Protein AF-A0A6L2PEL8-F1 (afdb_monomer_lite)

Radius of gyration: 37.93 Å; chains: 1; bounding box: 62×58×123 Å

Foldseek 3Di:
DDDDDDPPPPPPPPPPPVPVVVCLCQDPPHPNDDVVCNVPDPDRDDPDNPDDDQPDPVSVVCVVPPDDDPPDDPDDPDDDDDCPVDDPDDPDDPVRDPDDDPDPDPDDDDLLVVLVVDDDPSVVVNVCVVVVPDDD

Sequence (136 aa):
MATESEEEVEVLDVVSPKFEDEVEVLDFMSPKFNPLKALYSKNVRLPIPNAPVLDNIHKYRSALNRPAKKQSAQVAKDSEPGPSSEQPKRRFLPHQQPIRNPQPARVMRNVLTRMKDITGPLSVLYSCMERRVRIK

Organism: Coptotermes formosanus (NCBI:txid36987)

Structure (mmCIF, N/CA/C/O backbone):
data_AF-A0A6L2PEL8-F1
#
_entry.id   AF-A0A6L2PEL8-F1
#
loop_
_atom_site.group_PDB
_atom_site.id
_atom_site.type_symbol
_atom_site.label_atom_id
_atom_site.label_alt_id
_atom_site.label_comp_id
_atom_site.label_asym_id
_atom_site.label_entity_id
_atom_site.label_seq_id
_atom_site.pdbx_PDB_ins_code
_atom_site.Cartn_x
_atom_site.Cartn_y
_atom_site.Cartn_z
_atom_site.occupancy
_atom_site.B_iso_or_equiv
_atom_site.auth_seq_id
_atom_site.auth_comp_id
_atom_site.auth_asym_id
_atom_site.auth_atom_id
_atom_site.pdbx_PDB_model_num
ATOM 1 N N . MET A 1 1 ? 20.051 -36.213 -82.569 1.00 39.44 1 MET A N 1
ATOM 2 C CA . MET A 1 1 ? 20.981 -35.130 -82.192 1.00 39.44 1 MET A CA 1
ATOM 3 C C . MET A 1 1 ? 20.123 -33.917 -81.886 1.00 39.44 1 MET A C 1
ATOM 5 O O . MET A 1 1 ? 19.348 -33.569 -82.765 1.00 39.44 1 MET A O 1
ATOM 9 N N . ALA A 1 2 ? 20.284 -33.350 -80.684 1.00 38.81 2 ALA A N 1
ATOM 10 C CA . ALA A 1 2 ? 19.732 -32.077 -80.194 1.00 38.81 2 ALA A CA 1
ATOM 11 C C . ALA A 1 2 ? 18.204 -32.003 -79.982 1.00 38.81 2 ALA A C 1
ATOM 13 O O . ALA A 1 2 ? 17.446 -32.409 -80.851 1.00 38.81 2 ALA A O 1
ATOM 14 N N . THR A 1 3 ? 17.658 -31.484 -78.883 1.00 44.72 3 THR A N 1
ATOM 15 C CA . THR A 1 3 ? 18.170 -31.038 -77.570 1.00 44.72 3 THR A CA 1
ATOM 16 C C . THR A 1 3 ? 16.934 -30.917 -76.675 1.00 44.72 3 THR A C 1
ATOM 18 O O . THR A 1 3 ? 15.907 -30.419 -77.136 1.00 44.72 3 THR A O 1
ATOM 21 N N . GLU A 1 4 ? 17.041 -31.372 -75.429 1.00 49.91 4 GLU A N 1
ATOM 22 C CA . GLU A 1 4 ? 16.110 -31.067 -74.341 1.00 49.91 4 GLU A CA 1
ATOM 23 C C . GLU A 1 4 ? 16.008 -29.546 -74.148 1.00 49.91 4 GLU A C 1
ATOM 25 O O . GLU A 1 4 ? 17.017 -28.841 -74.178 1.00 49.91 4 GLU A O 1
ATOM 30 N N . SER A 1 5 ? 14.791 -29.042 -73.961 1.00 52.25 5 SER A N 1
ATOM 31 C CA . SER A 1 5 ? 14.537 -27.700 -73.438 1.00 52.25 5 SER A CA 1
ATOM 32 C C . SER A 1 5 ? 13.643 -27.850 -72.214 1.00 52.25 5 SER A C 1
ATOM 34 O O . SER A 1 5 ? 12.416 -27.797 -72.306 1.00 52.25 5 SER A O 1
ATOM 36 N N . GLU A 1 6 ? 14.286 -28.129 -71.084 1.00 52.19 6 GLU A N 1
ATOM 37 C CA . GLU A 1 6 ? 13.723 -27.945 -69.753 1.00 52.19 6 GLU A CA 1
ATOM 38 C C . GLU A 1 6 ? 13.624 -26.433 -69.515 1.00 52.19 6 GLU A C 1
ATOM 40 O O . GLU A 1 6 ? 14.630 -25.742 -69.368 1.00 52.19 6 GLU A O 1
ATOM 45 N N . GLU A 1 7 ? 12.408 -25.891 -69.543 1.00 51.88 7 GLU A N 1
ATOM 46 C CA . GLU A 1 7 ? 12.138 -24.561 -68.999 1.00 51.88 7 GLU A CA 1
ATOM 47 C C . GLU A 1 7 ? 12.034 -24.693 -67.475 1.00 51.88 7 GLU A C 1
ATOM 49 O O . GLU A 1 7 ? 10.954 -24.856 -66.905 1.00 51.88 7 GLU A O 1
ATOM 54 N N . GLU A 1 8 ? 13.188 -24.654 -66.807 1.00 46.31 8 GLU A N 1
ATOM 55 C CA . GLU A 1 8 ? 13.258 -24.307 -65.392 1.00 46.31 8 GLU A CA 1
ATOM 56 C C . GLU A 1 8 ? 12.795 -22.855 -65.235 1.00 46.31 8 GLU A C 1
ATOM 58 O O . GLU A 1 8 ? 13.525 -21.897 -65.490 1.00 46.31 8 GLU A O 1
ATOM 63 N N . VAL A 1 9 ? 11.545 -22.678 -64.816 1.00 45.56 9 VAL A N 1
ATOM 64 C CA . VAL A 1 9 ? 11.100 -21.412 -64.240 1.00 45.56 9 VAL A CA 1
ATOM 65 C C . VAL A 1 9 ? 11.707 -21.350 -62.843 1.00 45.56 9 VAL A C 1
ATOM 67 O O . VAL A 1 9 ? 11.119 -21.837 -61.876 1.00 45.56 9 VAL A O 1
ATOM 70 N N . GLU A 1 10 ? 12.909 -20.779 -62.744 1.00 44.56 10 GLU A N 1
ATOM 71 C CA . GLU A 1 10 ? 13.454 -20.297 -61.479 1.00 44.56 10 GLU A CA 1
ATOM 72 C C . GLU A 1 10 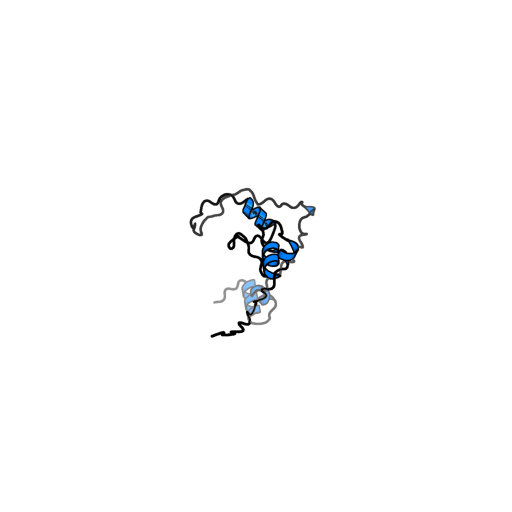? 12.430 -19.338 -60.868 1.00 44.56 10 GLU A C 1
ATOM 74 O O . GLU A 1 10 ? 12.280 -18.178 -61.267 1.00 44.56 10 GLU A O 1
ATOM 79 N N . VAL A 1 11 ? 11.701 -19.837 -59.873 1.00 43.78 11 VAL A N 1
ATOM 80 C CA . VAL A 1 11 ? 11.036 -18.997 -58.889 1.00 43.78 11 VAL A CA 1
ATOM 81 C C . VAL A 1 11 ? 12.166 -18.346 -58.105 1.00 43.78 11 VAL A C 1
ATOM 83 O O . VAL A 1 11 ? 12.634 -18.863 -57.096 1.00 43.78 11 VAL A O 1
ATOM 86 N N . LEU A 1 12 ? 12.657 -17.224 -58.628 1.00 39.16 12 LEU A N 1
ATOM 87 C CA . LEU A 1 12 ? 13.421 -16.271 -57.849 1.00 39.16 12 LEU A CA 1
ATOM 88 C C . LEU A 1 12 ? 12.504 -15.844 -56.708 1.00 39.16 12 LEU A C 1
ATOM 90 O O . LEU A 1 12 ? 11.618 -15.003 -56.878 1.00 39.16 12 LEU A O 1
ATOM 94 N N . ASP A 1 13 ? 12.708 -16.467 -55.551 1.00 45.31 13 ASP A N 1
ATOM 95 C CA . ASP A 1 13 ? 12.254 -15.958 -54.275 1.00 45.31 13 ASP A CA 1
ATOM 96 C C . ASP A 1 13 ? 12.822 -14.546 -54.143 1.00 45.31 13 ASP A C 1
ATOM 98 O O . ASP A 1 13 ? 13.963 -14.323 -53.735 1.00 45.31 13 ASP A O 1
ATOM 102 N N . VAL A 1 14 ? 12.007 -13.566 -54.531 1.00 48.19 14 VAL A N 1
ATOM 103 C CA . VAL A 1 14 ? 12.184 -12.164 -54.185 1.00 48.19 14 VAL A CA 1
ATOM 104 C C . VAL A 1 14 ? 11.997 -12.090 -52.673 1.00 48.19 14 VAL A C 1
ATOM 106 O O . VAL A 1 14 ? 10.933 -11.736 -52.159 1.00 48.19 14 VAL A O 1
ATOM 109 N N . VAL A 1 15 ? 13.049 -12.465 -51.944 1.00 50.78 15 VAL A N 1
ATOM 110 C CA . VAL A 1 15 ? 13.237 -12.112 -50.545 1.00 50.78 15 VAL A CA 1
ATOM 111 C C . VAL A 1 15 ? 13.201 -10.598 -50.533 1.00 50.78 15 VAL A C 1
ATOM 113 O O . VAL A 1 15 ? 14.119 -9.917 -50.984 1.00 50.78 15 VAL A O 1
ATOM 116 N N . SER A 1 16 ? 12.056 -10.069 -50.115 1.00 45.62 16 SER A N 1
ATOM 117 C CA . SER A 1 16 ? 11.844 -8.641 -49.976 1.00 45.62 16 SER A CA 1
ATOM 118 C C . SER A 1 16 ? 13.025 -8.052 -49.194 1.00 45.62 16 SER A C 1
ATOM 120 O O . SER A 1 16 ? 13.176 -8.388 -48.018 1.00 45.62 16 SER A O 1
ATOM 122 N N . PRO A 1 17 ? 13.820 -7.132 -49.774 1.00 52.91 17 PRO A N 1
ATOM 123 C CA . PRO A 1 17 ? 15.009 -6.574 -49.118 1.00 52.91 17 PRO A CA 1
ATOM 124 C C . PRO A 1 17 ? 14.664 -5.716 -47.888 1.00 52.91 17 PRO A C 1
ATOM 126 O O . PRO A 1 17 ? 15.534 -5.218 -47.190 1.00 52.91 17 PRO A O 1
ATOM 129 N N . LYS A 1 18 ? 13.372 -5.561 -47.578 1.00 54.09 18 LYS A N 1
ATOM 130 C CA . LYS A 1 18 ? 12.878 -4.771 -46.452 1.00 54.09 18 LYS A CA 1
ATOM 131 C C . LYS A 1 18 ? 13.174 -5.391 -45.090 1.00 54.09 18 LYS A C 1
ATOM 133 O O . LYS A 1 18 ? 13.059 -4.678 -44.107 1.00 54.09 18 LYS A O 1
ATOM 138 N N . PHE A 1 19 ? 13.488 -6.684 -44.993 1.00 59.03 19 PHE A N 1
ATOM 139 C CA . PHE A 1 19 ? 13.647 -7.316 -43.680 1.00 59.03 19 PHE A CA 1
ATOM 140 C C . PHE A 1 19 ? 15.043 -7.098 -43.084 1.00 59.03 19 PHE A C 1
ATOM 142 O O . PHE A 1 19 ? 15.157 -6.842 -41.890 1.00 59.03 19 PHE A O 1
ATOM 149 N N . GLU A 1 20 ? 16.097 -7.146 -43.898 1.00 63.16 20 GLU A N 1
ATOM 150 C CA . GLU A 1 20 ? 17.481 -7.044 -43.410 1.00 63.16 20 GLU A CA 1
ATOM 151 C C . GLU A 1 20 ? 17.807 -5.635 -42.905 1.00 63.16 20 GLU A C 1
ATOM 153 O O . GLU A 1 20 ? 18.323 -5.477 -41.797 1.00 63.16 20 GLU A O 1
ATOM 158 N N . ASP A 1 21 ? 17.370 -4.611 -43.641 1.00 72.25 21 ASP A N 1
ATOM 159 C CA . ASP A 1 21 ? 17.475 -3.215 -43.211 1.00 72.25 21 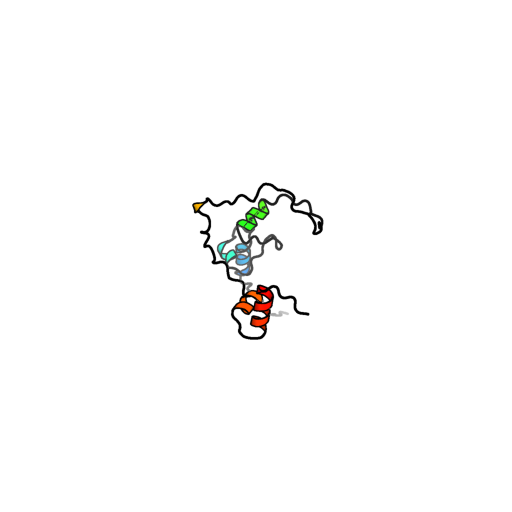ASP A CA 1
ATOM 160 C C . ASP A 1 21 ? 16.728 -2.965 -41.891 1.00 72.25 21 ASP A C 1
ATOM 162 O O . ASP A 1 21 ? 17.145 -2.157 -41.061 1.00 72.25 21 ASP A O 1
ATOM 166 N N . GLU A 1 22 ? 15.612 -3.661 -41.655 1.00 79.19 22 GLU A N 1
ATOM 167 C CA . GLU A 1 22 ? 14.870 -3.530 -40.402 1.00 79.19 22 GLU A CA 1
ATOM 168 C C . GLU A 1 22 ? 15.584 -4.168 -39.221 1.00 79.19 22 GLU A C 1
ATOM 170 O O . GLU A 1 22 ? 15.525 -3.610 -38.124 1.00 79.19 22 GLU A O 1
ATOM 175 N N . VAL A 1 23 ? 16.281 -5.283 -39.435 1.00 81.50 23 VAL A N 1
ATOM 176 C CA . VAL A 1 23 ? 17.090 -5.926 -38.396 1.00 81.50 23 VAL A CA 1
ATOM 177 C C . VAL A 1 23 ? 18.277 -5.036 -38.023 1.00 81.50 23 VAL A C 1
ATOM 179 O O . VAL A 1 23 ? 18.508 -4.819 -36.835 1.00 81.50 23 VAL A O 1
ATOM 182 N N . GLU A 1 24 ? 18.965 -4.441 -39.003 1.00 84.44 24 GLU A N 1
ATOM 183 C CA . GLU A 1 24 ? 20.077 -3.512 -38.744 1.00 84.44 24 GLU A CA 1
ATOM 184 C C . GLU A 1 24 ? 19.636 -2.239 -38.011 1.00 84.44 24 GLU A C 1
ATOM 186 O O . GLU A 1 24 ? 20.387 -1.703 -37.197 1.00 84.44 24 GLU A O 1
ATOM 191 N N . VAL A 1 25 ? 18.433 -1.733 -38.292 1.00 89.19 25 VAL A N 1
ATOM 192 C CA . VAL A 1 25 ? 17.898 -0.524 -37.645 1.00 89.19 25 VAL A CA 1
ATOM 193 C C . VAL A 1 25 ? 17.430 -0.800 -36.210 1.00 89.19 25 VAL A C 1
ATOM 195 O O . VAL A 1 25 ? 17.384 0.122 -35.390 1.00 89.19 25 VAL A O 1
ATOM 198 N N . LEU A 1 26 ? 17.082 -2.052 -35.895 1.00 88.75 26 LEU A N 1
ATOM 199 C CA . LEU A 1 26 ? 16.591 -2.468 -34.579 1.00 88.75 26 LEU A CA 1
ATOM 200 C C . LEU A 1 26 ? 17.666 -3.022 -33.648 1.00 88.75 26 LEU A C 1
ATOM 202 O O . LEU A 1 26 ? 17.431 -3.118 -32.442 1.00 88.75 26 LEU A O 1
ATOM 206 N N . ASP A 1 27 ? 18.815 -3.398 -34.197 1.00 89.81 27 ASP A N 1
ATOM 207 C CA . ASP A 1 27 ? 19.931 -3.914 -33.424 1.00 89.81 27 ASP A CA 1
ATOM 208 C C . ASP A 1 27 ? 20.673 -2.788 -32.694 1.00 89.81 27 ASP A C 1
ATOM 210 O O . ASP A 1 27 ? 21.145 -1.827 -33.298 1.00 89.81 27 ASP A O 1
ATOM 214 N N . PHE A 1 28 ? 20.819 -2.926 -31.377 1.00 88.31 28 PHE A N 1
ATOM 215 C CA . PHE A 1 28 ? 21.460 -1.928 -30.521 1.00 88.31 28 PHE A CA 1
ATOM 216 C C . PHE A 1 28 ? 22.952 -1.745 -30.810 1.00 88.31 28 PHE A C 1
ATOM 218 O O . PHE A 1 28 ? 23.505 -0.706 -30.454 1.00 88.31 28 PHE A O 1
ATOM 225 N N . MET A 1 29 ? 23.611 -2.757 -31.385 1.00 87.19 29 MET A N 1
ATOM 226 C CA . M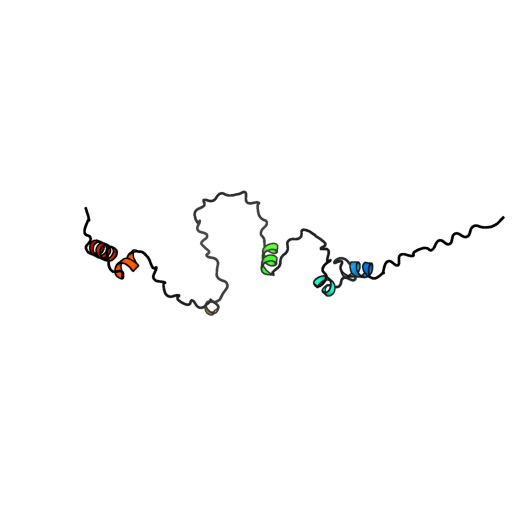ET A 1 29 ? 25.053 -2.740 -31.668 1.00 87.19 29 MET A CA 1
ATOM 227 C C . MET A 1 29 ? 25.377 -2.297 -33.103 1.00 87.19 29 MET A C 1
ATOM 229 O O . MET A 1 29 ? 26.548 -2.155 -33.453 1.00 87.19 29 MET A O 1
ATOM 233 N N . SER A 1 30 ? 24.354 -2.055 -33.925 1.00 89.50 30 SER A N 1
ATOM 234 C CA . SER A 1 30 ? 24.497 -1.625 -35.313 1.00 89.50 30 SER A CA 1
ATOM 235 C C . SER A 1 30 ? 24.773 -0.118 -35.423 1.00 89.50 30 SER A C 1
ATOM 237 O O . SER A 1 30 ? 24.195 0.682 -34.680 1.00 89.50 30 SER A O 1
ATOM 239 N N . PRO A 1 31 ? 25.593 0.323 -36.398 1.00 89.81 31 PRO A N 1
ATOM 240 C CA . PRO A 1 31 ? 25.833 1.745 -36.651 1.00 89.81 31 PRO A CA 1
ATOM 241 C C . PRO A 1 31 ? 24.594 2.488 -37.179 1.00 89.81 31 PRO A C 1
ATOM 243 O O . PRO A 1 31 ? 24.552 3.715 -37.118 1.00 89.81 31 PRO A O 1
ATOM 246 N N . LYS A 1 32 ? 23.585 1.769 -37.694 1.00 91.75 32 LYS A N 1
ATOM 247 C CA . LYS A 1 32 ? 22.334 2.339 -38.229 1.00 91.75 32 LYS A CA 1
ATOM 248 C C . LYS A 1 32 ? 21.163 2.265 -37.238 1.00 91.75 32 LYS A C 1
ATOM 250 O O . LYS A 1 32 ? 20.009 2.423 -37.639 1.00 91.75 32 LYS A O 1
ATOM 255 N N . PHE A 1 33 ? 21.439 2.023 -35.957 1.00 92.44 33 PHE A N 1
ATOM 256 C CA . PHE A 1 33 ? 20.408 1.873 -34.934 1.00 92.44 33 PHE A CA 1
ATOM 257 C C . PHE A 1 33 ? 19.509 3.114 -34.823 1.00 92.44 33 PHE A C 1
ATOM 259 O O . PHE A 1 33 ? 19.984 4.229 -34.588 1.00 92.44 33 PHE A O 1
ATOM 266 N N . ASN A 1 34 ? 18.190 2.920 -34.935 1.00 91.00 34 ASN A N 1
ATOM 267 C CA . ASN A 1 34 ? 17.209 3.984 -34.736 1.00 91.00 34 ASN A CA 1
ATOM 268 C C . ASN A 1 34 ? 16.451 3.782 -33.412 1.00 91.00 34 ASN A C 1
ATOM 270 O O . ASN A 1 34 ? 15.548 2.938 -33.341 1.00 91.00 34 ASN A O 1
ATOM 274 N N . PRO A 1 35 ? 16.727 4.602 -32.378 1.00 91.69 35 PRO A N 1
ATOM 275 C CA . PRO A 1 35 ? 16.125 4.429 -31.059 1.00 91.69 35 PRO A CA 1
ATOM 276 C C . PRO A 1 35 ? 14.609 4.653 -31.067 1.00 91.69 35 PRO A C 1
ATOM 278 O O . PRO A 1 35 ? 13.888 4.024 -30.294 1.00 91.69 35 PRO A O 1
ATOM 281 N N . LEU A 1 36 ? 14.106 5.525 -31.946 1.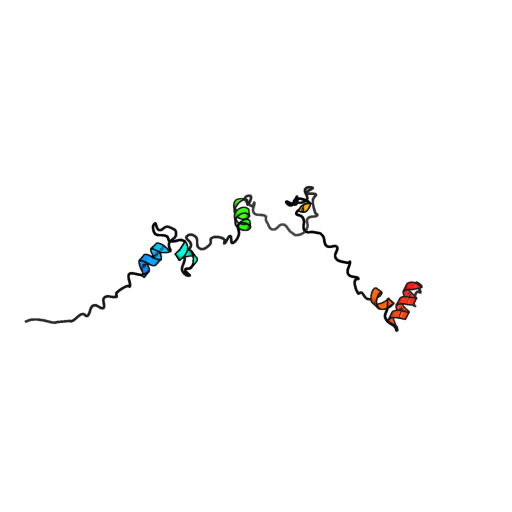00 90.88 36 LEU A N 1
ATOM 282 C CA . LEU A 1 36 ? 12.680 5.822 -32.038 1.00 90.88 36 LEU A CA 1
ATOM 283 C C . LEU A 1 36 ? 11.923 4.641 -32.652 1.00 90.88 36 LEU A C 1
ATOM 285 O O . LEU A 1 36 ? 10.880 4.253 -32.132 1.00 90.88 36 LEU A O 1
ATOM 289 N N . LYS A 1 37 ? 12.465 4.025 -33.713 1.00 90.25 37 LYS A N 1
ATOM 290 C CA . LYS A 1 37 ? 11.865 2.820 -34.311 1.00 90.25 37 LYS A CA 1
ATOM 291 C C . LYS A 1 37 ? 11.924 1.639 -33.339 1.00 90.25 37 LYS A C 1
ATOM 293 O O . LYS A 1 37 ? 10.926 0.936 -33.193 1.00 90.25 37 LYS A O 1
ATOM 298 N N . ALA A 1 38 ? 13.037 1.476 -32.621 1.00 91.25 38 ALA A N 1
ATOM 299 C CA . ALA A 1 38 ? 13.178 0.462 -31.579 1.00 91.25 38 ALA A CA 1
ATOM 300 C C . ALA A 1 38 ? 12.094 0.594 -30.500 1.00 91.25 38 ALA A C 1
ATOM 302 O O . ALA A 1 38 ? 11.404 -0.383 -30.219 1.00 91.25 38 ALA A O 1
ATOM 303 N N . LEU A 1 39 ? 11.866 1.804 -29.977 1.00 89.62 39 LEU A N 1
ATOM 304 C CA . LEU A 1 39 ? 10.903 2.057 -28.900 1.00 89.62 39 LEU A CA 1
ATOM 305 C C . LEU A 1 39 ? 9.463 1.628 -29.233 1.00 89.62 39 LEU A C 1
ATOM 307 O O . LEU A 1 39 ? 8.744 1.174 -28.345 1.00 89.62 39 LEU A O 1
ATOM 311 N N . TYR A 1 40 ? 9.038 1.776 -30.490 1.00 91.69 40 TYR A N 1
ATOM 312 C CA . TYR A 1 40 ? 7.667 1.464 -30.916 1.00 91.69 40 TYR A CA 1
ATOM 313 C C . TYR A 1 40 ? 7.512 0.091 -31.582 1.00 91.69 40 TYR A C 1
ATOM 315 O O . TYR A 1 40 ? 6.390 -0.351 -31.834 1.00 91.69 40 TYR A O 1
ATOM 323 N N . SER A 1 41 ? 8.613 -0.596 -31.880 1.00 89.88 41 SER A N 1
ATOM 324 C CA . SER A 1 41 ? 8.563 -1.927 -32.482 1.00 89.88 41 SER A CA 1
ATOM 325 C C . SER A 1 41 ? 8.302 -3.016 -31.435 1.00 89.88 41 SER A C 1
ATOM 327 O O . SER A 1 41 ? 8.695 -2.907 -30.276 1.00 89.88 41 SER A O 1
ATOM 329 N N . LYS A 1 42 ? 7.666 -4.114 -31.853 1.00 87.56 42 LYS A N 1
ATOM 330 C CA . LYS A 1 42 ? 7.390 -5.264 -30.973 1.00 87.56 42 LYS A CA 1
ATOM 331 C C . LYS A 1 42 ? 8.539 -6.277 -30.909 1.00 87.56 42 LYS A C 1
ATOM 333 O O . LYS A 1 42 ? 8.558 -7.107 -30.009 1.00 87.56 42 LYS A O 1
ATOM 338 N N . ASN A 1 43 ? 9.483 -6.211 -31.849 1.00 83.19 43 ASN A N 1
ATOM 339 C CA . ASN A 1 43 ? 10.454 -7.277 -32.119 1.00 83.19 43 ASN A CA 1
ATOM 340 C C . ASN A 1 43 ? 11.892 -6.921 -31.699 1.00 83.19 43 ASN A C 1
ATOM 342 O O . ASN A 1 43 ? 12.850 -7.449 -32.261 1.00 83.19 43 ASN A O 1
ATOM 346 N N . VAL A 1 44 ? 12.062 -6.028 -30.721 1.00 86.81 44 VAL A N 1
ATOM 347 C CA . VAL A 1 44 ? 13.390 -5.621 -30.242 1.00 86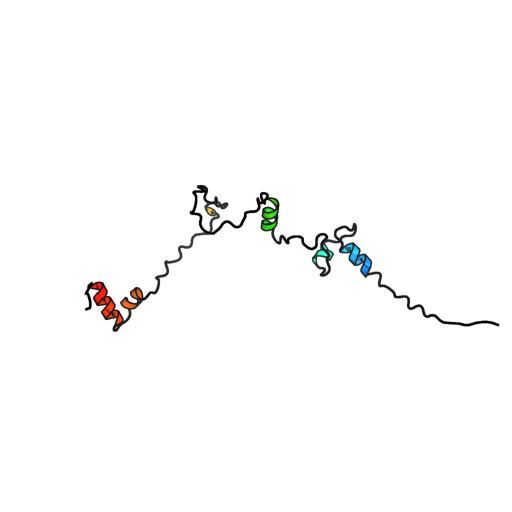.81 44 VAL A CA 1
ATOM 348 C C . VAL A 1 44 ? 14.059 -6.759 -29.474 1.00 86.81 44 VAL A C 1
ATOM 350 O O . VAL A 1 44 ? 13.513 -7.268 -28.495 1.00 86.81 44 VAL A O 1
ATOM 353 N N . ARG A 1 45 ? 15.277 -7.126 -29.881 1.00 85.94 45 ARG A N 1
ATOM 354 C CA . ARG A 1 45 ? 16.109 -8.097 -29.163 1.00 85.94 45 ARG A CA 1
ATOM 355 C C . ARG A 1 45 ? 17.094 -7.362 -28.266 1.00 85.94 45 ARG A C 1
ATOM 357 O O . ARG A 1 45 ? 17.964 -6.652 -28.754 1.00 85.94 45 ARG A O 1
ATOM 364 N N . LEU A 1 46 ? 16.958 -7.527 -26.952 1.00 85.62 46 LEU A N 1
ATOM 365 C CA . LEU A 1 46 ? 17.913 -6.964 -25.997 1.00 85.62 46 LEU A CA 1
ATOM 366 C C . LEU A 1 46 ? 19.256 -7.712 -26.089 1.00 85.62 46 LEU A C 1
ATOM 368 O O . LEU A 1 46 ? 19.238 -8.943 -26.162 1.00 85.62 46 LEU A O 1
ATOM 372 N N . PRO A 1 47 ? 20.409 -7.022 -25.992 1.00 87.50 47 PRO A N 1
ATOM 373 C CA . PRO A 1 47 ? 21.721 -7.676 -25.998 1.00 87.50 47 PRO A CA 1
ATOM 374 C C . PRO A 1 47 ? 21.894 -8.680 -24.851 1.00 87.50 47 PRO A C 1
ATOM 376 O O . PRO A 1 47 ? 22.598 -9.676 -24.980 1.00 87.50 47 PRO A O 1
ATOM 379 N N . ILE A 1 48 ? 21.227 -8.427 -23.719 1.00 88.19 48 ILE A N 1
ATOM 380 C CA . ILE A 1 48 ? 21.189 -9.320 -22.561 1.00 88.19 48 ILE A CA 1
ATOM 381 C C . ILE A 1 48 ? 19.717 -9.676 -22.307 1.00 88.19 48 ILE A C 1
ATOM 383 O O . ILE A 1 48 ? 18.984 -8.846 -21.762 1.00 88.19 48 ILE A O 1
ATOM 387 N N . PRO A 1 49 ? 19.260 -10.889 -22.671 1.00 86.50 49 PRO A N 1
ATOM 388 C CA . PRO A 1 49 ? 17.842 -11.249 -22.603 1.00 86.50 49 PRO A CA 1
ATOM 389 C C . PRO A 1 49 ? 17.307 -11.297 -21.165 1.00 86.50 49 PRO A C 1
ATOM 391 O O . PRO A 1 49 ? 16.143 -11.000 -20.927 1.00 86.50 49 PRO A O 1
ATOM 394 N N . ASN A 1 50 ? 18.171 -11.611 -20.196 1.00 87.19 50 ASN A N 1
ATOM 395 C CA . ASN A 1 50 ? 17.817 -11.740 -18.780 1.00 87.19 50 ASN A CA 1
ATOM 396 C C . ASN A 1 50 ? 18.198 -10.502 -17.950 1.00 87.19 50 ASN A C 1
ATOM 398 O O . ASN A 1 50 ? 18.403 -10.602 -16.738 1.00 87.19 50 ASN A O 1
ATOM 402 N N . ALA A 1 51 ? 18.357 -9.340 -18.588 1.00 86.56 51 ALA A N 1
ATOM 403 C CA . ALA A 1 51 ? 18.664 -8.113 -17.867 1.00 86.56 51 ALA A CA 1
ATOM 404 C C . ALA A 1 51 ? 17.489 -7.713 -16.950 1.00 86.56 51 ALA A C 1
ATOM 406 O O . ALA A 1 51 ? 16.330 -7.762 -17.371 1.00 86.56 51 ALA A O 1
ATOM 407 N N . PRO A 1 52 ? 17.752 -7.299 -15.696 1.00 88.19 52 PRO A N 1
ATOM 408 C CA . PRO A 1 52 ? 16.696 -6.858 -14.797 1.00 88.19 52 PRO A CA 1
ATOM 409 C C . PRO A 1 52 ? 16.063 -5.567 -15.317 1.00 88.19 52 PRO A C 1
ATOM 411 O O . PRO A 1 52 ? 16.758 -4.589 -15.596 1.00 88.19 52 PRO A O 1
ATOM 414 N N . VAL A 1 53 ? 14.733 -5.543 -15.392 1.00 88.00 53 VAL A N 1
ATOM 415 C CA . VAL A 1 53 ? 14.003 -4.354 -15.835 1.00 88.00 53 VAL A CA 1
ATOM 416 C C . VAL A 1 53 ? 13.949 -3.328 -14.700 1.00 88.00 53 VAL A C 1
ATOM 418 O O . VAL A 1 53 ? 13.444 -3.588 -13.603 1.00 88.00 53 VAL A O 1
ATOM 421 N N . LEU A 1 54 ? 14.502 -2.145 -14.958 1.00 91.38 54 LEU A N 1
ATOM 422 C CA . LEU A 1 54 ? 14.567 -1.034 -14.011 1.00 91.38 54 LEU A CA 1
ATOM 423 C C . LEU A 1 54 ? 13.635 0.089 -14.481 1.00 91.38 54 LEU A C 1
ATOM 425 O O . LEU A 1 54 ? 14.090 1.122 -14.956 1.00 91.38 54 LEU A O 1
ATOM 429 N N . ASP A 1 55 ? 12.325 -0.113 -14.319 1.00 88.88 55 ASP A N 1
ATOM 430 C CA . ASP A 1 55 ? 11.271 0.762 -14.883 1.00 88.88 55 ASP A CA 1
ATOM 431 C C . ASP A 1 55 ? 11.304 2.224 -14.412 1.00 88.88 55 ASP A C 1
ATOM 433 O O . ASP A 1 55 ? 10.587 3.072 -14.935 1.00 88.88 55 ASP A O 1
ATOM 437 N N . ASN A 1 56 ? 12.056 2.536 -13.356 1.00 91.31 56 ASN A N 1
ATOM 438 C CA . ASN A 1 56 ? 12.072 3.870 -12.781 1.00 91.31 56 ASN A CA 1
ATOM 439 C C . ASN A 1 56 ? 13.455 4.269 -12.252 1.00 91.31 56 ASN A C 1
ATOM 441 O O . ASN A 1 56 ? 14.286 3.446 -11.860 1.00 91.31 56 ASN A O 1
ATOM 445 N N . ILE A 1 57 ? 13.671 5.587 -12.190 1.00 90.62 57 ILE A N 1
ATOM 446 C CA . ILE A 1 57 ? 14.942 6.200 -11.768 1.00 90.62 57 ILE A CA 1
ATOM 447 C C . ILE A 1 57 ? 15.330 5.750 -10.352 1.00 90.62 57 ILE A C 1
ATOM 449 O O . ILE A 1 57 ? 16.508 5.587 -10.039 1.00 90.62 57 ILE A O 1
ATOM 453 N N . HIS A 1 58 ? 14.336 5.513 -9.495 1.00 89.94 58 HIS A N 1
ATOM 454 C CA . HIS A 1 58 ? 14.549 5.018 -8.140 1.00 89.94 58 HIS A CA 1
ATOM 455 C C . HIS A 1 58 ? 15.124 3.593 -8.134 1.00 89.94 58 HIS A C 1
ATOM 457 O O . HIS A 1 58 ? 16.163 3.392 -7.511 1.00 89.94 58 HIS A O 1
ATOM 463 N N . LYS A 1 59 ? 14.528 2.632 -8.865 1.00 90.06 59 LYS A N 1
ATOM 464 C CA . LYS A 1 59 ? 15.069 1.264 -9.009 1.00 90.06 59 LYS A CA 1
ATOM 465 C C . LYS A 1 59 ? 16.485 1.294 -9.582 1.00 90.06 59 LYS A C 1
ATOM 467 O O . LYS A 1 59 ? 17.357 0.614 -9.049 1.00 90.06 59 LYS A O 1
ATOM 472 N N . TYR A 1 60 ? 16.725 2.123 -10.602 1.00 90.94 60 TYR A N 1
ATOM 473 C CA . TYR A 1 60 ? 18.051 2.288 -11.201 1.00 90.94 60 TYR A CA 1
ATOM 474 C C . TYR A 1 60 ? 19.099 2.764 -10.187 1.00 90.94 60 TYR A C 1
ATOM 476 O O . TYR A 1 60 ? 20.119 2.108 -9.979 1.00 90.94 60 TYR A O 1
ATOM 484 N N . ARG A 1 61 ? 18.816 3.861 -9.472 1.00 90.44 61 ARG A N 1
ATOM 485 C CA . ARG A 1 61 ? 19.720 4.391 -8.439 1.00 90.44 61 ARG A CA 1
ATOM 486 C C . ARG A 1 61 ? 19.934 3.409 -7.290 1.00 90.44 61 ARG A C 1
ATOM 488 O O . ARG A 1 61 ? 21.036 3.332 -6.759 1.00 90.44 61 ARG A O 1
ATOM 495 N N . SER A 1 62 ? 18.907 2.662 -6.895 1.00 86.62 62 SER A N 1
ATOM 496 C CA . SER A 1 62 ? 19.029 1.637 -5.856 1.00 86.62 62 SER A CA 1
ATOM 497 C C . SER A 1 62 ? 19.876 0.444 -6.298 1.00 86.62 62 SER A C 1
ATOM 499 O O . SER A 1 62 ? 20.590 -0.110 -5.469 1.00 86.62 62 SER A O 1
ATOM 501 N N . ALA A 1 63 ? 19.815 0.049 -7.573 1.00 88.38 63 ALA A N 1
ATOM 502 C CA . ALA A 1 63 ? 20.646 -1.020 -8.118 1.00 88.38 63 ALA A CA 1
ATOM 503 C C . ALA A 1 63 ? 22.127 -0.614 -8.190 1.00 88.38 63 ALA A C 1
ATOM 505 O O . ALA A 1 63 ? 22.978 -1.397 -7.777 1.00 88.38 63 ALA A O 1
ATOM 506 N N . LEU A 1 64 ? 22.423 0.617 -8.628 1.00 88.00 64 LEU A N 1
ATOM 507 C CA . LEU A 1 64 ? 23.788 1.163 -8.665 1.00 88.00 64 LEU A CA 1
ATOM 508 C C . LEU A 1 64 ? 24.401 1.319 -7.271 1.00 88.00 64 LEU A C 1
ATOM 510 O O . LEU A 1 64 ? 25.547 0.948 -7.048 1.00 88.00 64 LEU A O 1
ATOM 514 N N . ASN A 1 65 ? 23.626 1.852 -6.324 1.00 84.94 65 ASN A N 1
ATOM 515 C CA . ASN A 1 65 ? 24.092 2.117 -4.963 1.00 84.94 65 ASN A CA 1
ATOM 516 C C . ASN A 1 65 ? 23.938 0.906 -4.039 1.00 84.94 65 ASN A C 1
ATOM 518 O O . ASN A 1 65 ? 23.978 1.062 -2.818 1.00 84.94 65 ASN A O 1
ATOM 522 N N . ARG A 1 66 ? 23.690 -0.290 -4.583 1.00 74.38 66 ARG A N 1
ATOM 523 C CA . ARG A 1 66 ? 23.532 -1.485 -3.762 1.00 74.38 66 ARG A CA 1
ATOM 524 C C . ARG A 1 66 ? 24.900 -1.834 -3.171 1.00 74.38 66 ARG A C 1
ATOM 526 O O . ARG A 1 66 ? 25.774 -2.254 -3.928 1.00 74.38 66 ARG A O 1
ATOM 533 N N . PRO A 1 67 ? 25.104 -1.724 -1.843 1.00 69.12 67 PRO A N 1
ATOM 534 C CA . PRO A 1 67 ? 26.304 -2.283 -1.238 1.00 69.12 67 PRO A CA 1
ATOM 535 C C . PRO A 1 67 ? 26.326 -3.778 -1.567 1.00 69.12 67 PRO A C 1
ATOM 537 O O . PRO A 1 67 ? 25.277 -4.433 -1.501 1.00 69.12 67 PRO A O 1
ATOM 540 N N . ALA A 1 68 ? 27.485 -4.301 -1.981 1.00 64.56 68 ALA A N 1
ATOM 541 C CA . ALA A 1 68 ? 27.651 -5.709 -2.325 1.00 64.56 68 ALA A CA 1
ATOM 542 C C . ALA A 1 68 ? 27.038 -6.564 -1.206 1.00 64.56 68 ALA A C 1
ATOM 544 O O . ALA A 1 68 ? 27.524 -6.565 -0.073 1.00 64.56 68 ALA A O 1
ATOM 545 N N . LYS A 1 69 ? 25.905 -7.225 -1.482 1.00 58.41 69 LYS A N 1
ATOM 546 C CA . LYS A 1 69 ? 25.254 -8.049 -0.464 1.00 58.41 69 LYS A CA 1
ATOM 547 C C . LYS A 1 69 ? 26.205 -9.199 -0.152 1.00 58.41 69 LYS A C 1
ATOM 549 O O . LYS A 1 69 ? 26.351 -10.099 -0.974 1.00 58.41 69 LYS A O 1
ATOM 554 N N . LYS A 1 70 ? 26.766 -9.211 1.063 1.00 53.22 70 LYS A N 1
ATOM 555 C CA . LYS A 1 70 ? 27.043 -10.473 1.756 1.00 53.22 70 LYS A CA 1
ATOM 556 C C . LYS A 1 70 ? 25.743 -11.268 1.678 1.00 53.22 70 LYS A C 1
ATOM 558 O O . LYS A 1 70 ? 24.687 -10.734 2.021 1.00 53.22 70 LYS A O 1
ATOM 563 N N . GLN A 1 71 ? 25.797 -12.469 1.117 1.00 50.53 71 GLN A N 1
ATOM 564 C CA . GLN A 1 71 ? 24.647 -13.359 1.051 1.00 50.53 71 GLN A CA 1
ATOM 565 C C . GLN A 1 71 ? 24.142 -13.548 2.484 1.00 50.53 71 GLN A C 1
ATOM 567 O O . GLN A 1 71 ? 24.789 -14.199 3.297 1.00 50.53 71 GLN A O 1
ATOM 572 N N . SER A 1 72 ? 23.036 -12.893 2.831 1.00 47.06 72 SER A N 1
ATOM 573 C CA . SER A 1 72 ? 22.379 -13.130 4.104 1.00 47.06 72 SER A CA 1
ATOM 574 C C . SER A 1 72 ? 21.748 -14.508 3.992 1.00 47.06 72 SER A C 1
ATOM 576 O O . SER A 1 72 ? 20.728 -14.666 3.314 1.00 47.06 72 SER A O 1
ATOM 578 N N . ALA A 1 73 ? 22.387 -15.492 4.624 1.00 45.53 73 ALA A N 1
ATOM 579 C CA . ALA A 1 73 ? 21.724 -16.710 5.050 1.00 45.53 73 ALA A CA 1
ATOM 580 C C . ALA A 1 73 ? 20.369 -16.337 5.666 1.00 45.53 73 ALA A C 1
ATOM 582 O O . ALA A 1 73 ? 20.228 -15.269 6.266 1.00 45.53 73 ALA A O 1
ATOM 583 N N . GLN A 1 74 ? 19.367 -17.184 5.462 1.00 53.19 74 GLN A N 1
ATOM 584 C CA . GLN A 1 74 ? 18.063 -17.033 6.087 1.00 53.19 74 GLN A CA 1
ATOM 585 C C . GLN A 1 74 ? 18.254 -16.898 7.604 1.00 53.19 74 GLN A C 1
ATOM 587 O O . GLN A 1 74 ? 18.533 -17.880 8.284 1.00 53.19 74 GLN A O 1
ATOM 592 N N . VAL A 1 75 ? 18.165 -15.674 8.123 1.00 47.34 75 VAL A N 1
ATOM 593 C CA . VAL A 1 75 ? 18.143 -15.425 9.562 1.00 47.34 75 VAL A CA 1
ATOM 594 C C . VAL A 1 75 ? 16.681 -15.384 9.958 1.00 47.34 75 VAL A C 1
ATOM 596 O O . VAL A 1 75 ? 15.881 -14.630 9.397 1.00 47.34 75 VAL A O 1
ATOM 599 N N . ALA A 1 76 ? 16.361 -16.295 10.867 1.00 43.41 76 ALA A N 1
ATOM 600 C CA . ALA A 1 76 ? 15.057 -16.517 11.441 1.00 43.41 76 ALA A CA 1
ATOM 601 C C . ALA A 1 76 ? 14.430 -15.214 11.954 1.00 43.41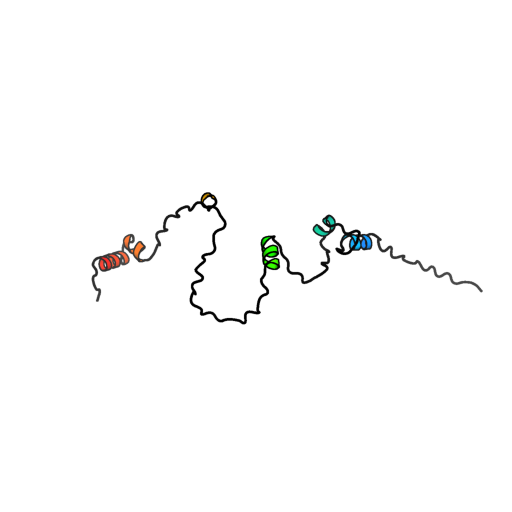 76 ALA A C 1
ATOM 603 O O . ALA A 1 76 ? 15.110 -14.300 12.422 1.00 43.41 76 ALA A O 1
ATOM 604 N N . LYS A 1 77 ? 13.097 -15.168 11.870 1.00 50.25 77 LYS A N 1
ATOM 605 C CA . LYS A 1 77 ? 12.282 -14.306 12.723 1.00 50.25 77 LYS A CA 1
ATOM 606 C C . LYS A 1 77 ? 12.703 -14.581 14.163 1.00 50.25 77 LYS A C 1
ATOM 608 O O . LYS A 1 77 ? 12.643 -15.735 14.561 1.00 50.25 77 LYS A O 1
ATOM 613 N N . ASP A 1 78 ? 13.204 -13.542 14.821 1.00 48.94 78 ASP A N 1
ATOM 614 C CA . ASP A 1 78 ? 13.250 -13.289 16.267 1.00 48.94 78 ASP A CA 1
ATOM 615 C C . ASP A 1 78 ? 14.514 -12.471 16.541 1.00 48.94 78 ASP A C 1
ATOM 617 O O . ASP A 1 78 ? 15.596 -12.971 16.841 1.00 48.94 78 ASP A O 1
ATOM 621 N N . SER A 1 79 ? 14.404 -11.163 16.340 1.00 43.56 79 SER A N 1
ATOM 622 C CA . SER A 1 79 ? 15.393 -10.210 16.825 1.00 43.56 79 SER A CA 1
ATOM 623 C C . SER A 1 79 ? 14.655 -8.949 17.233 1.00 43.56 79 SER A C 1
ATOM 625 O O . SER A 1 79 ? 14.100 -8.230 16.402 1.00 43.56 79 SER A O 1
ATOM 627 N N . GLU A 1 80 ? 14.621 -8.763 18.548 1.00 58.66 80 GLU A N 1
ATOM 628 C CA . GLU A 1 80 ? 14.314 -7.529 19.258 1.00 58.66 80 GLU A CA 1
ATOM 629 C C . GLU A 1 80 ? 14.833 -6.288 18.506 1.00 58.66 80 GLU A C 1
ATOM 631 O O . GLU A 1 80 ? 15.918 -6.334 17.910 1.00 58.66 80 GLU A O 1
ATOM 636 N N . PRO A 1 81 ? 14.099 -5.160 18.529 1.00 50.19 81 PRO A N 1
ATOM 637 C CA . PRO A 1 81 ? 14.547 -3.925 17.905 1.00 50.19 81 PRO A CA 1
ATOM 638 C C . PRO A 1 81 ? 15.778 -3.385 18.648 1.00 50.19 81 PRO A C 1
ATOM 640 O O . PRO A 1 81 ? 15.671 -2.667 19.639 1.00 50.19 81 PRO A O 1
ATOM 643 N N . GLY A 1 82 ? 16.969 -3.726 18.155 1.00 43.84 82 GLY A N 1
ATOM 644 C CA . GLY A 1 82 ? 18.214 -3.091 18.575 1.00 43.84 82 GLY A CA 1
ATOM 645 C C . GLY A 1 82 ? 18.168 -1.577 18.312 1.00 43.84 82 GLY A C 1
ATOM 646 O O . GLY A 1 82 ? 17.542 -1.140 17.340 1.00 43.84 82 GLY A O 1
ATOM 647 N N . PRO A 1 83 ? 18.817 -0.744 19.147 1.00 49.12 83 PRO A N 1
ATOM 648 C CA . PRO A 1 83 ? 18.737 0.703 19.034 1.00 49.12 83 PRO A CA 1
ATOM 649 C C . PRO A 1 83 ? 19.625 1.190 17.883 1.00 49.12 83 PRO A C 1
ATOM 651 O O . PRO A 1 83 ? 20.731 1.677 18.096 1.00 49.12 83 PRO A O 1
ATOM 654 N N . SER A 1 84 ? 19.144 1.110 16.641 1.00 54.09 84 SER A N 1
ATOM 655 C CA . SER A 1 84 ? 19.616 2.044 15.619 1.00 54.09 84 SER A CA 1
ATOM 656 C C . SER A 1 84 ? 18.993 3.403 15.951 1.00 54.09 84 SER A C 1
ATOM 658 O O . SER A 1 84 ? 17.848 3.682 15.595 1.00 54.09 84 SER A O 1
ATOM 660 N N . SER A 1 85 ? 19.719 4.218 16.713 1.00 60.00 85 SER A N 1
ATOM 661 C CA . SER A 1 85 ? 19.294 5.526 17.237 1.00 60.00 85 SER A CA 1
ATOM 662 C C . SER A 1 85 ? 19.030 6.590 16.164 1.00 60.00 85 SER A C 1
ATOM 664 O O . SER A 1 85 ? 18.594 7.694 16.485 1.00 60.00 85 SER A O 1
ATOM 666 N N . GLU A 1 86 ? 19.226 6.277 14.887 1.00 64.19 86 GLU A N 1
ATOM 667 C CA . GLU A 1 86 ? 18.950 7.189 13.785 1.00 64.19 86 GLU A CA 1
ATOM 668 C C . GLU A 1 86 ? 17.652 6.789 13.089 1.00 64.19 86 GLU A C 1
ATOM 670 O O . GLU A 1 86 ? 17.615 6.018 12.130 1.00 64.19 86 GLU A O 1
ATOM 675 N N . GLN A 1 87 ? 16.550 7.347 13.590 1.00 64.75 87 GLN A N 1
ATOM 676 C CA . GLN A 1 87 ? 15.291 7.392 12.853 1.00 64.75 87 GLN A CA 1
ATOM 677 C C . GLN A 1 87 ? 15.570 7.921 11.433 1.00 64.75 87 GLN A C 1
ATOM 679 O O . GLN A 1 87 ? 16.283 8.921 11.292 1.00 64.75 87 GLN A O 1
ATOM 684 N N . PRO A 1 88 ? 15.014 7.308 10.372 1.00 70.88 88 PRO A N 1
ATOM 685 C CA . PRO A 1 88 ? 15.257 7.746 9.004 1.00 70.88 88 PRO A CA 1
ATOM 686 C C . PRO A 1 88 ? 14.892 9.227 8.856 1.00 70.88 88 PRO A C 1
ATOM 688 O O . PRO A 1 88 ? 13.723 9.615 8.946 1.00 70.88 88 PRO A O 1
ATOM 691 N N . LYS A 1 89 ? 15.909 10.073 8.645 1.00 74.12 89 LYS A N 1
ATOM 692 C CA . LYS A 1 89 ? 15.733 11.524 8.545 1.00 74.12 89 LYS A CA 1
ATOM 693 C C . LYS A 1 89 ? 14.863 11.838 7.328 1.00 74.12 89 LYS A C 1
ATOM 695 O O . LYS A 1 89 ? 15.254 11.612 6.180 1.00 74.12 89 LYS A O 1
ATOM 700 N N . ARG A 1 90 ? 13.653 12.347 7.579 1.00 70.75 90 ARG A N 1
ATOM 701 C CA . ARG A 1 90 ? 12.730 12.820 6.536 1.00 70.75 90 ARG A CA 1
ATOM 702 C C . ARG A 1 90 ? 13.429 13.872 5.666 1.00 70.75 90 ARG A C 1
ATOM 704 O O . ARG A 1 90 ? 14.020 14.809 6.188 1.00 70.75 90 ARG A O 1
ATOM 711 N N . ARG A 1 91 ? 13.322 13.730 4.340 1.00 81.25 91 ARG A N 1
ATOM 712 C CA . ARG A 1 91 ? 13.961 14.622 3.349 1.00 81.25 91 ARG A CA 1
ATOM 713 C C . ARG A 1 91 ? 13.222 15.944 3.115 1.00 81.25 91 ARG A C 1
ATOM 715 O O . ARG A 1 91 ? 13.769 16.832 2.476 1.00 81.25 91 ARG A O 1
ATOM 722 N N . PHE A 1 92 ? 11.984 16.058 3.588 1.00 83.12 92 PHE A N 1
ATOM 723 C CA . PHE A 1 92 ? 11.138 17.227 3.355 1.00 83.12 92 PHE A CA 1
ATOM 724 C C . PHE A 1 92 ? 11.349 18.289 4.431 1.00 83.12 92 PHE A C 1
ATOM 726 O O . PHE A 1 92 ? 11.354 17.967 5.624 1.00 83.12 92 PHE A O 1
ATOM 733 N N . LEU A 1 93 ? 11.451 19.552 4.008 1.00 84.19 93 LEU A N 1
ATOM 734 C CA . LEU A 1 93 ? 11.418 20.700 4.918 1.00 84.19 93 LEU A CA 1
ATOM 735 C C . LEU A 1 93 ? 10.075 20.734 5.672 1.00 84.19 93 LEU A C 1
ATOM 737 O O . LEU A 1 93 ? 9.078 20.238 5.143 1.00 84.19 93 LEU A O 1
ATOM 741 N N . PRO A 1 94 ? 9.998 21.323 6.881 1.00 81.12 94 PRO A N 1
ATOM 742 C CA . PRO A 1 94 ? 8.768 21.329 7.682 1.00 81.12 94 PRO A CA 1
ATOM 743 C C . PRO A 1 94 ? 7.517 21.815 6.929 1.00 81.12 94 PRO A C 1
ATOM 745 O O . PRO A 1 94 ? 6.453 21.227 7.079 1.00 81.12 94 PRO A O 1
ATOM 748 N N . HIS A 1 95 ? 7.654 22.816 6.054 1.00 85.81 95 HIS A N 1
ATOM 749 C CA . HIS A 1 95 ? 6.558 23.369 5.244 1.00 85.81 95 HIS A CA 1
ATOM 750 C C . HIS A 1 95 ? 6.205 22.535 3.997 1.00 85.81 95 HIS A C 1
ATOM 752 O O . HIS A 1 95 ? 5.160 22.743 3.396 1.00 85.81 95 HIS A O 1
ATOM 758 N N . GLN A 1 96 ? 7.070 21.598 3.598 1.00 86.56 96 GLN A N 1
ATOM 759 C CA . GLN A 1 96 ? 6.832 20.657 2.493 1.00 86.56 96 GLN A CA 1
ATOM 760 C C . GLN A 1 96 ? 6.166 19.365 2.976 1.00 86.56 96 GLN A C 1
ATOM 762 O O . GLN A 1 96 ? 5.917 18.448 2.192 1.00 86.56 96 GLN A O 1
ATOM 767 N N . GLN A 1 97 ? 5.942 19.235 4.284 1.00 82.00 97 GLN A N 1
ATOM 768 C CA . GLN A 1 97 ? 5.300 18.053 4.826 1.00 82.00 97 GLN A CA 1
ATOM 769 C C . GLN A 1 97 ? 3.819 18.043 4.433 1.00 82.00 97 GLN A C 1
ATOM 771 O O . GLN A 1 97 ? 3.183 19.096 4.423 1.00 82.00 97 GLN A O 1
ATOM 776 N N . PRO A 1 98 ? 3.242 16.860 4.157 1.00 84.56 98 PRO A N 1
ATOM 777 C CA . PRO A 1 98 ? 1.802 16.738 4.006 1.00 84.56 98 PRO A CA 1
ATOM 778 C C . PRO A 1 98 ? 1.096 17.352 5.216 1.00 84.56 98 PRO A C 1
ATOM 780 O O . PRO A 1 98 ? 1.447 17.037 6.360 1.00 84.56 98 PRO A O 1
ATOM 783 N N . ILE A 1 99 ? 0.115 18.217 4.960 1.00 83.56 99 ILE A N 1
ATOM 784 C CA . ILE A 1 99 ? -0.706 18.824 6.007 1.00 83.56 99 ILE A CA 1
ATOM 785 C C . ILE A 1 99 ? -1.409 17.684 6.745 1.00 83.56 99 ILE A C 1
ATOM 787 O O . ILE A 1 99 ? -2.137 16.885 6.150 1.00 83.56 99 ILE A O 1
ATOM 791 N N . ARG A 1 100 ? -1.140 17.562 8.048 1.00 81.69 100 ARG A N 1
ATOM 792 C CA . ARG A 1 100 ? -1.812 16.574 8.890 1.00 81.69 100 ARG A CA 1
ATOM 793 C C . ARG A 1 100 ? -3.249 17.031 9.077 1.00 81.69 100 ARG A C 1
ATOM 795 O O . ARG A 1 100 ? -3.515 17.874 9.922 1.00 81.69 100 ARG A O 1
ATOM 802 N N . ASN A 1 101 ? -4.163 16.452 8.312 1.00 81.25 101 ASN A N 1
ATOM 803 C CA . ASN A 1 101 ? -5.583 16.568 8.609 1.00 81.25 101 ASN A CA 1
ATOM 804 C C . ASN A 1 101 ? -5.856 15.680 9.830 1.00 81.25 101 ASN A C 1
ATOM 806 O O . ASN A 1 101 ? -5.711 14.457 9.701 1.00 81.25 101 ASN A O 1
ATOM 810 N N . PRO A 1 102 ? -6.195 16.236 11.012 1.00 82.50 102 PRO A N 1
ATOM 811 C CA . PRO A 1 102 ? -6.614 15.415 12.133 1.00 82.50 102 PRO A CA 1
ATOM 812 C C . PRO A 1 102 ? -7.895 14.702 11.707 1.00 82.50 102 PRO A C 1
ATOM 814 O O . PRO A 1 102 ? -8.961 15.305 11.606 1.00 82.50 102 PRO A O 1
ATOM 817 N N . GLN A 1 103 ? -7.778 13.417 11.383 1.00 80.25 103 GLN A N 1
ATOM 818 C CA . GLN A 1 103 ? -8.955 12.594 11.169 1.00 80.25 103 GLN A CA 1
ATOM 819 C C . GLN A 1 103 ? -9.679 12.519 12.514 1.00 80.25 103 GLN A C 1
ATOM 821 O O . GLN A 1 103 ? -9.027 12.209 13.518 1.00 80.25 103 GLN A O 1
ATOM 826 N N . PRO A 1 104 ? -10.989 12.810 12.571 1.00 82.19 104 PRO A N 1
ATOM 827 C CA . PRO A 1 104 ? -11.727 12.638 13.808 1.00 82.19 104 PRO A CA 1
ATOM 828 C C . PRO A 1 104 ? -11.569 11.185 14.252 1.00 82.19 104 PRO A C 1
ATOM 830 O O . PRO A 1 104 ? -11.709 10.258 13.444 1.00 82.19 104 PRO A O 1
ATOM 833 N N . ALA A 1 105 ? -11.236 10.986 15.529 1.00 83.38 105 ALA A N 1
ATOM 834 C CA . ALA A 1 105 ? -11.167 9.655 16.104 1.00 83.38 105 ALA A CA 1
ATOM 835 C C . ALA A 1 105 ? -12.519 8.976 15.868 1.00 83.38 105 ALA A C 1
ATOM 837 O O . ALA A 1 105 ? -13.553 9.421 16.370 1.00 83.38 105 ALA A O 1
ATOM 838 N N . ARG A 1 106 ? -12.533 7.925 15.042 1.00 82.62 106 ARG A N 1
ATOM 839 C CA . ARG A 1 106 ? -13.762 7.178 14.789 1.00 82.62 106 ARG A CA 1
ATOM 840 C C . ARG A 1 106 ? -14.152 6.509 16.096 1.00 82.62 106 ARG A C 1
ATOM 842 O O . ARG A 1 106 ? -13.400 5.683 16.610 1.00 82.62 106 ARG A O 1
ATOM 849 N N . VAL A 1 107 ? -15.328 6.847 16.617 1.00 82.62 107 VAL A N 1
ATOM 850 C CA . VAL A 1 107 ? -15.894 6.134 17.762 1.00 82.62 107 VAL A CA 1
ATOM 851 C C . VAL A 1 107 ? -16.070 4.678 17.341 1.00 82.62 107 VAL A C 1
ATOM 853 O O . VAL A 1 107 ? -16.841 4.370 16.427 1.00 82.62 107 VAL A O 1
ATOM 856 N N . MET A 1 108 ? -15.308 3.777 17.961 1.00 83.94 108 MET A N 1
ATOM 857 C CA . MET A 1 108 ? -15.414 2.356 17.663 1.00 83.94 108 MET A CA 1
ATOM 858 C C . MET A 1 108 ? -16.771 1.852 18.156 1.00 83.94 108 MET A C 1
ATOM 860 O O . MET A 1 108 ? -17.089 1.898 19.346 1.00 83.94 108 MET A O 1
ATOM 864 N N . ARG A 1 109 ? -17.592 1.377 17.219 1.00 90.19 109 ARG A N 1
ATOM 865 C CA . ARG A 1 109 ? -18.879 0.750 17.520 1.00 90.19 109 ARG A CA 1
ATOM 866 C C . ARG A 1 109 ? -18.606 -0.668 18.012 1.00 90.19 109 ARG A C 1
ATOM 868 O O . ARG A 1 109 ? -18.305 -1.547 17.212 1.00 90.19 109 ARG A O 1
ATOM 875 N N . ASN A 1 110 ? -18.691 -0.877 19.316 1.00 91.88 110 ASN A N 1
ATOM 876 C CA . ASN A 1 110 ? -18.514 -2.160 19.980 1.00 91.88 110 ASN A CA 1
ATOM 877 C C . ASN A 1 110 ? -19.767 -2.487 20.805 1.00 91.88 110 ASN A C 1
ATOM 879 O O . ASN A 1 110 ? -20.723 -1.711 20.850 1.00 91.88 110 ASN A O 1
ATOM 883 N N . VAL A 1 111 ? -19.784 -3.665 21.426 1.00 92.75 111 VAL A N 1
ATOM 884 C CA . VAL A 1 111 ? -20.945 -4.116 22.205 1.00 92.75 111 VAL A CA 1
ATOM 885 C C . VAL A 1 111 ? -21.233 -3.150 23.356 1.00 92.75 111 VAL A C 1
ATOM 887 O O . VAL A 1 111 ? -22.377 -2.752 23.527 1.00 92.75 111 VAL A O 1
ATOM 890 N N . LEU A 1 112 ? -20.203 -2.684 24.068 1.00 90.31 112 LEU A N 1
ATOM 891 C CA . LEU A 1 112 ? -20.359 -1.752 25.189 1.00 90.31 112 LEU A CA 1
ATOM 892 C C . LEU A 1 112 ? -20.928 -0.394 24.760 1.00 90.31 112 LEU A C 1
ATOM 894 O O . LEU A 1 112 ? -21.743 0.170 25.483 1.00 90.31 112 LEU A O 1
ATOM 898 N N . THR A 1 113 ? -20.532 0.133 23.596 1.00 91.75 113 THR A N 1
ATOM 899 C CA . THR A 1 113 ? -21.100 1.383 23.073 1.00 91.75 113 THR A CA 1
ATOM 900 C C . THR A 1 113 ? -22.539 1.192 22.618 1.00 91.75 113 THR A C 1
ATOM 902 O O . THR A 1 113 ? -23.354 2.067 22.863 1.00 91.75 113 THR A O 1
ATOM 905 N N . ARG A 1 114 ? -22.897 0.029 22.061 1.00 92.31 114 ARG A N 1
ATOM 906 C CA . ARG A 1 114 ? -24.289 -0.270 21.683 1.00 92.31 114 ARG A CA 1
ATOM 907 C C . ARG A 1 114 ? -25.209 -0.565 22.865 1.00 92.31 114 ARG A C 1
ATOM 909 O O . ARG A 1 114 ? -26.388 -0.242 22.802 1.00 92.31 114 ARG A O 1
ATOM 916 N N . MET A 1 115 ? -24.692 -1.170 23.930 1.00 94.44 115 MET A N 1
ATOM 917 C CA . MET A 1 115 ? -25.460 -1.485 25.140 1.00 94.44 115 MET A CA 1
ATOM 918 C C . MET A 1 115 ? -26.022 -0.238 25.838 1.00 94.44 115 MET A C 1
ATOM 920 O O . MET A 1 115 ? -27.025 -0.352 26.534 1.00 94.44 115 MET A O 1
ATOM 924 N N . LYS A 1 116 ? -25.398 0.931 25.633 1.00 91.00 116 LYS A N 1
ATOM 925 C CA . LYS A 1 116 ? -25.866 2.227 26.149 1.00 91.00 116 LYS A CA 1
ATOM 926 C C . LYS A 1 116 ? -27.168 2.692 25.500 1.00 91.00 116 LYS A C 1
ATOM 928 O O . LYS A 1 116 ? -28.030 3.223 26.190 1.00 91.00 116 LYS A O 1
ATOM 933 N N . ASP A 1 117 ? -27.298 2.471 24.194 1.00 92.00 117 ASP A N 1
ATOM 934 C CA . ASP A 1 117 ? -28.343 3.091 23.370 1.00 92.00 117 ASP A CA 1
ATOM 935 C C . ASP A 1 117 ? -29.490 2.121 23.020 1.00 92.00 117 ASP A C 1
ATOM 937 O O . ASP A 1 117 ? -30.546 2.537 22.551 1.00 92.00 117 ASP A O 1
ATOM 941 N N . ILE A 1 118 ? -29.291 0.812 23.209 1.00 94.00 118 ILE A N 1
ATOM 942 C CA . ILE A 1 118 ? -30.276 -0.234 22.893 1.00 94.00 118 ILE A CA 1
ATOM 943 C C . ILE A 1 118 ? -31.206 -0.477 24.079 1.00 94.00 118 ILE A C 1
ATOM 945 O O . ILE A 1 118 ? -30.739 -0.683 25.189 1.00 94.00 118 ILE A O 1
ATOM 949 N N . THR A 1 119 ? -32.513 -0.583 23.836 1.00 95.19 119 THR A N 1
ATOM 950 C CA . THR A 1 119 ? -33.498 -1.009 24.844 1.00 95.19 119 THR A CA 1
ATOM 951 C C . THR A 1 119 ? -33.652 -2.533 24.860 1.00 95.19 119 THR A C 1
ATOM 953 O O . THR A 1 119 ? -33.744 -3.159 23.805 1.00 95.19 119 THR A O 1
ATOM 956 N N . GLY A 1 120 ? -33.706 -3.146 26.048 1.00 94.38 120 GLY A N 1
ATOM 957 C CA . GLY A 1 120 ? -34.028 -4.568 26.219 1.00 94.38 120 GLY A CA 1
ATOM 958 C C . GLY A 1 120 ? -33.064 -5.290 27.169 1.00 94.38 120 GLY A C 1
ATOM 959 O O . GLY A 1 120 ? -32.543 -4.679 28.100 1.00 94.38 120 GLY A O 1
ATOM 960 N N . PRO A 1 121 ? -32.779 -6.588 26.974 1.00 94.81 121 PRO A N 1
ATOM 961 C CA . PRO A 1 121 ? -31.912 -7.333 27.895 1.00 94.81 121 PRO A CA 1
ATOM 962 C C . PRO A 1 121 ? -30.482 -6.764 27.967 1.00 94.81 121 PRO A C 1
ATOM 964 O O . PRO A 1 121 ? -29.846 -6.799 29.020 1.00 94.81 121 PRO A O 1
ATOM 967 N N . LEU A 1 122 ? -29.989 -6.170 26.873 1.00 94.69 122 LEU A N 1
ATOM 968 C CA . LEU A 1 122 ? -28.675 -5.524 26.829 1.00 94.69 122 LEU A CA 1
ATOM 969 C C . LEU A 1 122 ? -28.601 -4.229 27.660 1.00 94.69 122 LEU A C 1
ATOM 971 O O . LEU A 1 122 ? -27.555 -3.984 28.261 1.00 94.69 122 LEU A O 1
ATOM 975 N N . SER A 1 123 ? -29.682 -3.443 27.772 1.00 95.38 123 SER A N 1
ATOM 976 C CA . SER A 1 123 ? -29.694 -2.270 28.666 1.00 95.38 123 SER A CA 1
ATOM 977 C C . SER A 1 123 ? -29.726 -2.673 30.135 1.00 95.38 123 SER A C 1
ATOM 979 O O . SER A 1 123 ? -29.117 -2.013 30.974 1.00 95.38 123 SER A O 1
ATOM 981 N N . VAL A 1 124 ? -30.398 -3.782 30.465 1.00 94.38 124 VAL A N 1
ATOM 982 C CA . VAL A 1 124 ? -30.387 -4.327 31.831 1.00 94.38 124 VAL A CA 1
ATOM 983 C C . VAL A 1 124 ? -28.967 -4.745 32.211 1.00 94.38 124 VAL A C 1
ATOM 985 O O . VAL A 1 124 ? -28.471 -4.315 33.251 1.00 94.38 124 VAL A O 1
ATOM 988 N N . LEU A 1 125 ? -28.269 -5.475 31.332 1.00 93.50 125 LEU A N 1
ATOM 989 C CA . LEU A 1 125 ? -26.853 -5.815 31.519 1.00 93.50 125 LEU A CA 1
ATOM 990 C C . LEU A 1 125 ? -25.968 -4.571 31.687 1.00 93.50 125 LEU A C 1
ATOM 992 O O . LEU A 1 125 ? -25.103 -4.558 32.563 1.00 93.50 125 LEU A O 1
ATOM 996 N N . TYR A 1 126 ? -26.204 -3.518 30.897 1.00 95.19 126 TYR A N 1
ATOM 997 C CA . TYR A 1 126 ? -25.499 -2.241 31.040 1.00 95.19 126 TYR A CA 1
ATOM 998 C C . TYR A 1 126 ? -25.709 -1.626 32.432 1.00 95.19 126 TYR A C 1
ATOM 1000 O O . TYR A 1 126 ? -24.741 -1.246 33.089 1.00 95.19 126 TYR A O 1
ATOM 1008 N N . SER A 1 127 ? -26.946 -1.625 32.938 1.00 94.12 127 SER A N 1
ATOM 1009 C CA . SER A 1 127 ? -27.262 -1.116 34.279 1.00 94.12 127 SER A CA 1
ATOM 1010 C C . SER A 1 127 ? -26.633 -1.947 35.409 1.00 94.12 127 SER A C 1
ATOM 1012 O O . SER A 1 127 ? -26.163 -1.389 36.402 1.00 94.12 127 SER A O 1
ATOM 1014 N N . CYS A 1 128 ? -26.563 -3.276 35.258 1.00 94.56 128 CYS A N 1
ATOM 1015 C CA . CYS A 1 128 ? -25.880 -4.158 36.207 1.00 94.56 128 CYS A CA 1
ATOM 1016 C C . CYS A 1 128 ? -24.371 -3.896 36.224 1.00 94.56 128 CYS A C 1
ATOM 1018 O O . CYS A 1 128 ? -23.766 -3.864 37.297 1.00 94.56 128 CYS A O 1
ATOM 1020 N N . MET A 1 129 ? -23.779 -3.671 35.047 1.00 94.06 129 MET A N 1
ATOM 1021 C CA . MET A 1 129 ? -22.371 -3.313 34.897 1.00 94.06 129 MET A CA 1
ATOM 1022 C C . MET A 1 129 ? -22.061 -1.955 35.548 1.00 94.06 129 MET A C 1
ATOM 1024 O O . MET A 1 129 ? -21.121 -1.876 36.337 1.00 94.06 129 MET A O 1
ATOM 1028 N N . GLU A 1 130 ? -22.854 -0.908 35.282 1.00 94.88 130 GLU A N 1
ATOM 1029 C CA . GLU A 1 130 ? -22.672 0.425 35.889 1.00 94.88 130 GLU A CA 1
ATOM 1030 C C . GLU A 1 130 ? -22.763 0.383 37.417 1.00 94.88 130 GLU A C 1
ATOM 1032 O O . GLU A 1 130 ? -21.942 0.979 38.112 1.00 94.88 130 GLU A O 1
ATOM 1037 N N . ARG A 1 131 ? -23.725 -0.379 37.946 1.00 95.69 131 ARG A N 1
ATOM 1038 C CA . ARG A 1 131 ? -23.933 -0.555 39.392 1.00 95.69 131 ARG A CA 1
ATOM 1039 C C . ARG A 1 131 ? -22.983 -1.579 40.025 1.00 95.69 131 ARG A C 1
ATOM 1041 O O . ARG A 1 131 ? -23.063 -1.803 41.229 1.00 95.69 131 ARG A O 1
ATOM 1048 N N . ARG A 1 132 ? -22.107 -2.215 39.233 1.00 93.88 132 ARG A N 1
ATOM 1049 C CA . ARG A 1 132 ? -21.189 -3.296 39.643 1.00 93.88 132 ARG A CA 1
ATOM 1050 C C . ARG A 1 132 ? -21.882 -4.415 40.434 1.00 93.88 132 ARG A C 1
ATOM 1052 O O . ARG A 1 132 ? -21.337 -4.940 41.404 1.00 93.88 132 ARG A O 1
ATOM 1059 N N . VAL A 1 133 ? -23.088 -4.790 40.010 1.00 95.00 133 VAL A N 1
ATOM 1060 C CA . VAL A 1 133 ? -23.864 -5.866 40.638 1.00 95.00 133 VAL A CA 1
ATOM 1061 C C . VAL A 1 133 ? -23.346 -7.214 40.151 1.00 95.00 133 VAL A C 1
ATOM 1063 O O . VAL A 1 133 ? -23.330 -7.491 38.953 1.00 95.00 133 VAL A O 1
ATOM 1066 N N . ARG A 1 134 ? -22.944 -8.078 41.087 1.00 91.31 134 ARG A N 1
ATOM 1067 C CA . ARG A 1 134 ? -22.552 -9.455 40.781 1.00 91.31 134 ARG A CA 1
ATOM 1068 C C . ARG A 1 134 ? -23.802 -10.320 40.636 1.00 91.31 134 ARG A C 1
ATOM 1070 O O . ARG A 1 134 ? -24.486 -10.582 41.622 1.00 91.31 134 ARG A O 1
ATOM 1077 N N . ILE A 1 135 ? -24.079 -10.754 39.412 1.00 86.06 135 ILE A N 1
ATOM 1078 C CA . ILE A 1 135 ? -25.159 -11.696 39.101 1.00 86.06 135 ILE A CA 1
ATOM 1079 C C . ILE A 1 135 ? -24.687 -13.102 39.514 1.00 86.06 135 ILE A C 1
ATOM 1081 O O . ILE A 1 135 ? -23.539 -13.461 39.237 1.00 86.06 135 ILE A O 1
ATOM 1085 N N . LYS A 1 136 ? -25.530 -13.840 40.242 1.00 82.31 136 LYS A N 1
ATOM 1086 C CA . LYS A 1 136 ? -25.298 -15.229 40.661 1.00 82.31 136 LYS A CA 1
ATOM 1087 C C . LYS A 1 136 ? -26.126 -16.177 39.813 1.00 82.31 136 LYS A C 1
ATOM 1089 O O . LYS A 1 136 ? -27.253 -15.771 39.456 1.00 82.31 136 LYS A O 1
#

InterPro domains:
  IPR039267 U7 snRNA-associated Sm-like protein Lsm11 [PTHR21415] (20-136)
  IPR060343 U7 snRNA-associated Sm-like protein LSM11, N-terminal domain [PF28412] (26-65)

Secondary structure (DSSP, 8-state):
----------------THHHHHHHHH-TTSTT--HHHHHH-S----SSTTPPP--SHHHHHHHHT---------PPS--------------S-GGGSPP-----------HHHHHHH--SHHHHHHHHHHTT----

pLDDT: mean 76.72, std 18.04, range [38.81, 95.69]